Protein AF-A0A401T9V1-F1 (afdb_monomer_lite)

Organism: Chiloscyllium punctatum (NCBI:txid137246)

Structure (mmCIF, N/CA/C/O backbone):
data_AF-A0A401T9V1-F1
#
_entry.id   AF-A0A401T9V1-F1
#
loop_
_atom_site.group_PDB
_atom_site.id
_atom_site.type_symbol
_atom_site.label_atom_id
_atom_site.label_alt_id
_atom_site.label_comp_id
_atom_site.label_asym_id
_atom_site.label_entity_id
_atom_site.label_seq_id
_atom_site.pdbx_PDB_ins_code
_atom_site.Cartn_x
_atom_site.Cartn_y
_atom_site.Cartn_z
_atom_site.occupancy
_atom_site.B_iso_or_equiv
_atom_site.auth_seq_id
_atom_site.auth_comp_id
_atom_site.auth_asym_id
_atom_site.auth_atom_id
_atom_site.pdbx_PDB_model_num
ATOM 1 N N . VAL A 1 1 ? -9.346 0.953 -8.515 1.00 65.62 1 VAL A N 1
ATOM 2 C CA . VAL A 1 1 ? -9.157 0.046 -7.357 1.00 65.62 1 VAL A CA 1
ATOM 3 C C . VAL A 1 1 ? -9.714 0.689 -6.094 1.00 65.62 1 VAL A C 1
ATOM 5 O O . VAL A 1 1 ? -9.300 1.800 -5.743 1.00 65.62 1 VAL A O 1
ATOM 8 N N . HIS A 1 2 ? -10.680 0.020 -5.465 1.00 77.00 2 HIS A N 1
ATOM 9 C CA . HIS A 1 2 ? -11.251 0.394 -4.173 1.00 77.00 2 HIS A CA 1
ATOM 10 C C . HIS A 1 2 ? -10.615 -0.506 -3.108 1.00 77.00 2 HIS A C 1
ATOM 12 O O . HIS A 1 2 ? -10.842 -1.709 -3.132 1.00 77.00 2 HIS A O 1
ATOM 18 N N . VAL A 1 3 ? -9.788 0.071 -2.235 1.00 84.00 3 VAL A N 1
ATOM 19 C CA . VAL A 1 3 ? -9.066 -0.665 -1.185 1.00 84.00 3 VAL A CA 1
ATOM 20 C C . VAL A 1 3 ? -9.922 -0.652 0.073 1.00 84.00 3 VAL A C 1
ATOM 22 O O . VAL A 1 3 ? -10.424 0.408 0.448 1.00 84.00 3 VAL A O 1
ATOM 25 N N . LYS A 1 4 ? -10.103 -1.809 0.716 1.00 87.56 4 LYS A N 1
ATOM 26 C CA . LYS A 1 4 ? -10.875 -1.903 1.963 1.00 87.56 4 LYS A CA 1
ATOM 27 C C . LYS A 1 4 ? -10.185 -1.119 3.085 1.00 87.56 4 LYS A C 1
ATOM 29 O O . LYS A 1 4 ? -8.958 -1.141 3.199 1.00 87.56 4 LYS A O 1
ATOM 34 N N . ALA A 1 5 ? -10.971 -0.467 3.939 1.00 89.12 5 ALA A N 1
ATOM 35 C CA . ALA A 1 5 ? -10.442 0.172 5.142 1.00 89.12 5 ALA A CA 1
ATOM 36 C C . ALA A 1 5 ? -9.719 -0.860 6.031 1.00 89.12 5 ALA A C 1
ATOM 38 O O . ALA A 1 5 ? -10.156 -2.003 6.157 1.00 89.12 5 ALA A O 1
ATOM 39 N N . GLY A 1 6 ? -8.596 -0.455 6.616 1.00 89.50 6 GLY A N 1
ATOM 40 C CA . GLY A 1 6 ? -7.664 -1.299 7.359 1.00 89.50 6 GLY A CA 1
ATOM 41 C C . GLY A 1 6 ? -6.675 -2.098 6.509 1.00 89.50 6 GLY A C 1
ATOM 42 O O . GLY A 1 6 ? -5.959 -2.926 7.065 1.00 89.50 6 GLY A O 1
ATOM 43 N N . THR A 1 7 ? -6.622 -1.902 5.187 1.00 89.56 7 THR A N 1
ATOM 44 C CA . THR A 1 7 ? -5.788 -2.736 4.303 1.00 89.56 7 THR A CA 1
ATOM 45 C C . THR A 1 7 ? -4.917 -1.931 3.343 1.00 89.56 7 THR A C 1
ATOM 47 O O . THR A 1 7 ? -5.156 -0.751 3.070 1.00 89.56 7 THR 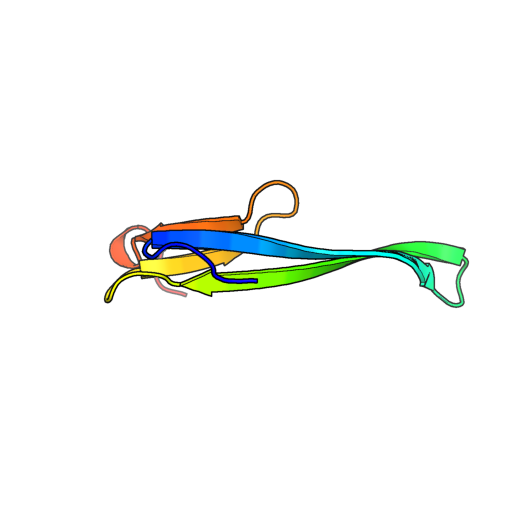A O 1
ATOM 50 N N . CYS A 1 8 ? -3.885 -2.603 2.834 1.00 91.00 8 CYS A N 1
ATOM 51 C CA . CYS A 1 8 ? -3.033 -2.129 1.759 1.00 91.00 8 CYS A CA 1
ATOM 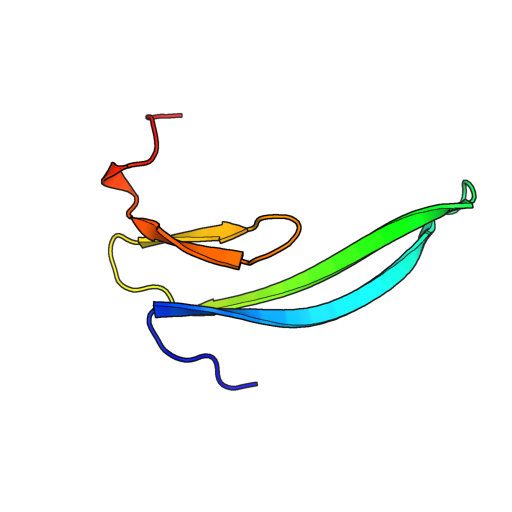52 C C . CYS A 1 8 ? -3.029 -3.158 0.635 1.00 91.00 8 CYS A C 1
ATOM 54 O O . CYS A 1 8 ? -2.869 -4.350 0.880 1.00 91.00 8 CYS A O 1
ATOM 56 N N . GLU A 1 9 ? -3.146 -2.689 -0.599 1.00 90.12 9 GLU A N 1
ATOM 57 C CA . GLU A 1 9 ? -3.157 -3.551 -1.775 1.00 90.12 9 GLU A CA 1
ATOM 58 C C . GLU A 1 9 ? -2.164 -3.036 -2.816 1.00 90.12 9 GLU A C 1
ATOM 60 O O . GLU A 1 9 ? -2.017 -1.827 -3.031 1.00 90.12 9 GLU A O 1
ATOM 65 N N . VAL A 1 10 ? -1.463 -3.964 -3.471 1.00 89.94 10 VAL A N 1
ATOM 66 C CA . VAL A 1 10 ? -0.600 -3.652 -4.614 1.00 89.94 10 VAL A CA 1
ATOM 67 C C . VAL A 1 10 ? -1.500 -3.429 -5.825 1.00 89.94 10 VAL A C 1
ATOM 69 O O . VAL A 1 10 ? -2.168 -4.352 -6.280 1.00 89.94 10 VAL A O 1
ATOM 72 N N . ILE A 1 11 ? -1.518 -2.204 -6.345 1.00 91.75 11 ILE A N 1
ATOM 73 C CA . ILE A 1 11 ? -2.381 -1.815 -7.471 1.00 91.75 11 ILE A CA 1
ATOM 74 C C . ILE A 1 11 ? -1.645 -1.793 -8.810 1.00 91.75 11 ILE A C 1
ATOM 76 O O . ILE A 1 11 ? -2.281 -1.829 -9.859 1.00 91.75 11 ILE A O 1
ATOM 80 N N . ALA A 1 12 ? -0.315 -1.739 -8.774 1.00 89.50 12 ALA A N 1
ATOM 81 C CA . ALA A 1 12 ? 0.540 -1.911 -9.937 1.00 89.50 12 ALA A CA 1
ATOM 82 C C . ALA A 1 12 ? 1.864 -2.537 -9.501 1.00 89.50 12 ALA A C 1
ATOM 84 O O . ALA A 1 12 ? 2.390 -2.221 -8.432 1.00 89.50 12 ALA A O 1
ATOM 85 N N . ALA A 1 13 ? 2.414 -3.413 -10.332 1.00 88.94 13 ALA A N 1
ATOM 86 C CA . ALA A 1 13 ? 3.739 -3.975 -10.134 1.00 88.94 13 ALA A CA 1
ATOM 87 C C . ALA A 1 13 ? 4.441 -4.038 -11.486 1.00 88.94 13 ALA A C 1
ATOM 89 O O . ALA A 1 13 ? 3.921 -4.628 -12.429 1.00 88.94 13 ALA A O 1
ATOM 90 N N . HIS A 1 14 ? 5.616 -3.430 -11.573 1.00 87.44 14 HIS A N 1
ATOM 91 C CA . HIS A 1 14 ? 6.456 -3.472 -12.756 1.00 87.44 14 HIS A CA 1
ATOM 92 C C . HIS A 1 14 ? 7.787 -4.122 -12.388 1.00 87.44 14 HIS A C 1
ATOM 94 O O . HIS A 1 14 ? 8.411 -3.804 -11.375 1.00 87.44 14 HIS A O 1
ATOM 100 N N . ARG A 1 15 ? 8.199 -5.072 -13.225 1.00 88.00 15 ARG A N 1
ATOM 101 C CA . ARG A 1 15 ? 9.518 -5.693 -13.181 1.00 88.00 15 ARG A CA 1
ATOM 102 C C . ARG A 1 15 ? 10.224 -5.253 -14.450 1.00 88.00 15 ARG A C 1
ATOM 104 O O . ARG A 1 15 ? 9.832 -5.658 -15.541 1.00 88.00 15 ARG A O 1
ATOM 111 N N . CYS A 1 16 ? 11.174 -4.346 -14.315 1.00 79.88 16 CYS A N 1
ATOM 112 C CA . CYS A 1 16 ? 11.949 -3.833 -15.436 1.00 79.88 16 CYS A CA 1
ATOM 113 C C . CYS A 1 16 ? 13.436 -3.960 -15.125 1.00 79.88 16 CYS A C 1
ATOM 115 O O . CYS A 1 16 ? 13.821 -4.491 -14.086 1.00 79.88 16 CYS A O 1
ATOM 117 N N . CYS A 1 17 ? 14.272 -3.473 -16.032 1.00 85.88 17 CYS A N 1
ATOM 118 C CA . CYS A 1 17 ? 15.694 -3.326 -15.779 1.00 85.88 17 CYS A CA 1
ATOM 119 C C . CYS A 1 17 ? 16.047 -1.839 -15.803 1.00 85.88 17 CYS A C 1
ATOM 121 O O . CYS A 1 17 ? 15.580 -1.115 -16.686 1.00 85.88 17 CYS A O 1
ATOM 123 N N . ASN A 1 18 ? 16.900 -1.390 -14.882 1.00 84.44 18 ASN A N 1
ATOM 124 C CA . ASN A 1 18 ? 17.507 -0.066 -15.000 1.00 84.44 18 ASN A CA 1
ATOM 125 C C . ASN A 1 18 ? 18.580 -0.050 -16.107 1.00 84.44 18 ASN A C 1
ATOM 127 O O . ASN A 1 18 ? 18.908 -1.081 -16.703 1.00 84.44 18 ASN A O 1
ATOM 131 N N . LYS A 1 19 ? 19.169 1.122 -16.380 1.00 85.31 19 LYS A N 1
ATOM 132 C CA . LYS A 1 19 ? 20.205 1.294 -17.422 1.00 85.31 19 LYS A CA 1
ATOM 133 C C . LYS A 1 19 ? 21.429 0.383 -17.236 1.00 85.31 19 LYS A C 1
ATOM 135 O O . LYS A 1 19 ? 22.116 0.087 -18.208 1.00 85.31 19 LYS A O 1
ATOM 140 N N . ASN A 1 20 ? 21.666 -0.108 -16.021 1.00 92.06 20 ASN A N 1
ATOM 141 C CA . ASN A 1 20 ? 22.757 -1.014 -15.674 1.00 92.06 20 ASN A CA 1
ATOM 1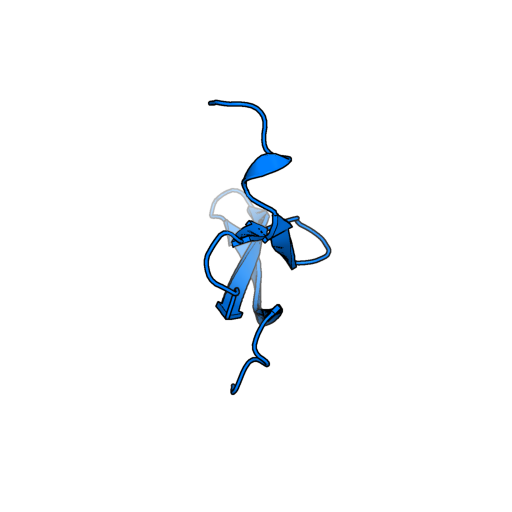42 C C . ASN A 1 20 ? 22.355 -2.500 -15.775 1.00 92.06 20 ASN A C 1
ATOM 144 O O . ASN A 1 20 ? 23.100 -3.355 -15.304 1.00 92.06 20 ASN A O 1
ATOM 148 N N . LYS A 1 21 ? 21.199 -2.823 -16.381 1.00 85.06 21 LYS A N 1
ATOM 149 C CA . LYS A 1 21 ? 20.620 -4.181 -16.457 1.00 85.06 21 LYS A CA 1
ATOM 150 C C . LYS A 1 21 ? 20.307 -4.797 -15.087 1.00 85.06 21 LYS A C 1
ATOM 152 O O . LYS A 1 21 ? 20.163 -6.011 -14.979 1.00 85.06 21 LYS A O 1
ATOM 157 N N . ILE A 1 22 ? 20.187 -3.973 -14.047 1.00 88.25 22 ILE A N 1
ATOM 158 C CA . ILE A 1 22 ? 19.759 -4.431 -12.726 1.00 88.25 22 ILE A CA 1
ATOM 159 C C . ILE A 1 22 ? 18.247 -4.555 -12.768 1.00 88.25 22 ILE A C 1
ATOM 161 O O . ILE A 1 22 ? 17.558 -3.610 -13.151 1.00 88.25 22 ILE A O 1
ATOM 165 N N . GLU A 1 23 ? 17.747 -5.719 -12.382 1.00 85.88 23 GLU A N 1
ATOM 166 C CA . GLU A 1 23 ? 16.318 -5.952 -12.286 1.00 85.88 23 GLU A CA 1
ATOM 167 C C . GLU A 1 23 ? 15.716 -5.094 -11.166 1.00 85.88 23 GLU A C 1
ATOM 169 O O . GLU A 1 23 ? 15.986 -5.296 -9.980 1.00 85.88 23 GLU A O 1
ATOM 174 N N . GLU A 1 24 ? 14.889 -4.129 -11.553 1.00 86.81 24 GLU A N 1
ATOM 175 C CA . GLU A 1 24 ? 14.139 -3.283 -10.642 1.00 86.81 24 GLU A CA 1
ATOM 176 C C . GLU A 1 24 ? 12.708 -3.787 -10.512 1.00 86.81 24 GLU A C 1
ATOM 178 O O . GLU A 1 24 ? 12.017 -4.090 -11.489 1.00 86.81 24 GLU A O 1
ATOM 183 N N . ARG A 1 25 ? 12.252 -3.852 -9.263 1.00 86.31 25 ARG A N 1
ATOM 184 C CA . ARG A 1 25 ? 10.879 -4.202 -8.926 1.00 86.31 25 ARG A CA 1
ATOM 185 C C . ARG A 1 25 ? 10.217 -2.985 -8.311 1.00 86.31 25 ARG A C 1
ATOM 187 O O . ARG A 1 25 ? 10.429 -2.697 -7.136 1.00 86.31 25 ARG A O 1
ATOM 194 N N . SER A 1 26 ? 9.415 -2.290 -9.102 1.00 86.44 26 SER A N 1
ATOM 195 C CA . SER A 1 26 ? 8.585 -1.194 -8.621 1.00 86.44 26 SER A CA 1
ATOM 196 C C . SER A 1 26 ? 7.183 -1.711 -8.318 1.00 86.44 26 SER A C 1
ATOM 198 O O . SER A 1 26 ? 6.600 -2.502 -9.063 1.00 86.44 26 SER A O 1
ATOM 200 N N . GLN A 1 27 ? 6.644 -1.298 -7.177 1.00 88.44 27 GLN A N 1
ATOM 201 C CA . GLN A 1 27 ? 5.286 -1.626 -6.762 1.00 88.44 27 GLN A CA 1
ATOM 202 C C . GLN A 1 27 ? 4.590 -0.340 -6.339 1.00 88.44 27 GLN A C 1
ATOM 204 O O . GLN A 1 27 ? 5.108 0.411 -5.515 1.00 88.44 27 GLN A O 1
ATOM 209 N N . THR A 1 28 ? 3.409 -0.092 -6.893 1.00 89.00 28 THR A N 1
ATOM 210 C CA . THR A 1 28 ? 2.515 0.963 -6.424 1.00 89.00 28 THR A CA 1
ATOM 211 C C . THR A 1 28 ? 1.521 0.332 -5.470 1.00 89.00 28 THR A C 1
ATOM 213 O O . THR A 1 28 ? 0.754 -0.557 -5.846 1.00 89.00 28 THR A O 1
ATOM 216 N N . VAL A 1 29 ? 1.541 0.794 -4.227 1.00 90.62 29 VAL A N 1
ATOM 217 C CA . VAL A 1 29 ? 0.662 0.313 -3.163 1.00 90.62 29 VAL A CA 1
ATOM 218 C C . VAL A 1 29 ? -0.349 1.400 -2.845 1.00 90.62 29 VAL A C 1
ATOM 220 O O . VAL A 1 29 ? 0.008 2.573 -2.740 1.00 90.62 29 VAL A O 1
ATOM 223 N N . LYS A 1 30 ? -1.611 1.013 -2.675 1.00 91.19 30 LYS A N 1
ATOM 224 C CA . LYS A 1 30 ? -2.652 1.895 -2.154 1.00 91.19 30 LYS A CA 1
ATOM 225 C C . LYS A 1 30 ? -3.108 1.360 -0.805 1.00 91.19 30 LYS A C 1
ATOM 227 O O . LYS A 1 30 ? -3.477 0.196 -0.696 1.00 91.19 30 LYS A O 1
ATOM 232 N N . CYS A 1 31 ? -3.074 2.219 0.205 1.00 92.00 31 CYS A N 1
ATOM 233 C CA . CYS A 1 31 ? -3.449 1.884 1.572 1.00 92.00 31 CYS A CA 1
ATOM 234 C C . CYS A 1 31 ? -4.634 2.725 2.025 1.00 92.00 31 CYS A C 1
ATOM 236 O O . CYS A 1 31 ? -4.734 3.906 1.691 1.00 92.00 31 CYS A O 1
ATOM 238 N N . SER A 1 32 ? -5.504 2.120 2.821 1.00 93.00 32 SER A N 1
ATOM 239 C CA . SER A 1 32 ? -6.562 2.810 3.545 1.00 93.00 32 SER A CA 1
ATOM 240 C C . SER A 1 32 ? -6.488 2.366 4.999 1.00 93.00 32 SER A C 1
ATOM 242 O O . SER A 1 32 ? -7.157 1.421 5.388 1.00 93.00 32 SER A O 1
ATOM 244 N N . CYS A 1 33 ? -5.611 2.983 5.790 1.00 92.38 33 CYS A N 1
ATOM 245 C CA . CYS A 1 33 ? -5.407 2.611 7.191 1.00 92.38 33 CYS A CA 1
ATOM 246 C C . CYS A 1 33 ? -6.347 3.374 8.128 1.00 92.38 33 CYS A C 1
ATOM 248 O O . CYS A 1 33 ? -6.791 4.478 7.809 1.00 92.38 33 CYS A O 1
ATOM 250 N N . PHE A 1 34 ? -6.647 2.784 9.286 1.00 92.12 34 PHE A N 1
ATOM 251 C CA . PHE A 1 34 ? -7.432 3.461 10.316 1.00 92.12 34 PHE A CA 1
ATOM 252 C C . PHE A 1 34 ? -6.599 4.536 11.041 1.00 92.12 34 PHE A C 1
ATOM 254 O O . PHE A 1 34 ? -5.368 4.457 11.051 1.00 92.12 34 PHE A O 1
ATOM 261 N N . PRO A 1 35 ? -7.235 5.538 11.676 1.00 90.56 35 PRO A N 1
ATOM 262 C CA . PRO A 1 35 ? -6.530 6.513 12.505 1.00 90.56 35 PRO A CA 1
ATOM 263 C C . PRO A 1 35 ? -5.660 5.833 13.573 1.00 90.56 35 PRO A C 1
ATOM 265 O O . PRO A 1 35 ? -6.126 4.943 14.280 1.00 90.56 35 PRO A O 1
ATOM 268 N N . GLY A 1 36 ? -4.396 6.248 13.686 1.00 88.25 36 GLY A N 1
ATOM 269 C CA . GLY A 1 36 ? -3.411 5.632 14.589 1.00 88.25 36 GLY A CA 1
ATOM 270 C C . GLY A 1 36 ? -2.639 4.449 13.989 1.00 88.25 36 GLY A C 1
ATOM 271 O O . GLY A 1 36 ? -1.656 4.004 14.582 1.00 88.25 36 GLY A O 1
ATOM 272 N N . GLN A 1 37 ? -3.026 3.976 12.801 1.00 90.81 37 GLN A N 1
ATOM 273 C CA . GLN A 1 37 ? -2.247 3.014 12.024 1.00 90.81 37 GLN A CA 1
ATOM 274 C C . GLN A 1 37 ? -1.380 3.710 10.974 1.00 90.81 37 GLN A C 1
ATOM 276 O O . GLN A 1 37 ? -1.722 4.771 10.451 1.00 90.81 37 GLN A O 1
ATOM 281 N N . VAL A 1 38 ? -0.274 3.063 10.623 1.00 89.75 38 VAL A N 1
ATOM 282 C CA . VAL A 1 38 ? 0.664 3.500 9.589 1.00 89.75 38 VAL A CA 1
ATOM 283 C C . VAL A 1 38 ? 0.741 2.429 8.506 1.00 89.75 38 VAL A C 1
ATOM 285 O O . VAL A 1 38 ? 0.664 1.231 8.783 1.00 89.75 38 VAL A O 1
ATOM 288 N N . ALA A 1 39 ? 0.879 2.853 7.251 1.00 89.12 39 ALA A N 1
ATOM 289 C CA . ALA A 1 39 ? 1.099 1.939 6.141 1.00 89.12 39 ALA A CA 1
ATOM 290 C C . ALA A 1 39 ? 2.507 1.328 6.231 1.00 89.12 39 ALA A C 1
ATOM 292 O O . ALA A 1 39 ? 3.503 1.996 5.966 1.00 89.12 39 ALA A O 1
ATOM 293 N N . GLY A 1 40 ? 2.584 0.048 6.583 1.00 87.12 40 GLY A N 1
ATOM 294 C CA . GLY A 1 40 ? 3.796 -0.752 6.498 1.00 87.12 40 GLY A CA 1
ATOM 295 C C . GLY A 1 40 ? 3.945 -1.322 5.092 1.00 87.12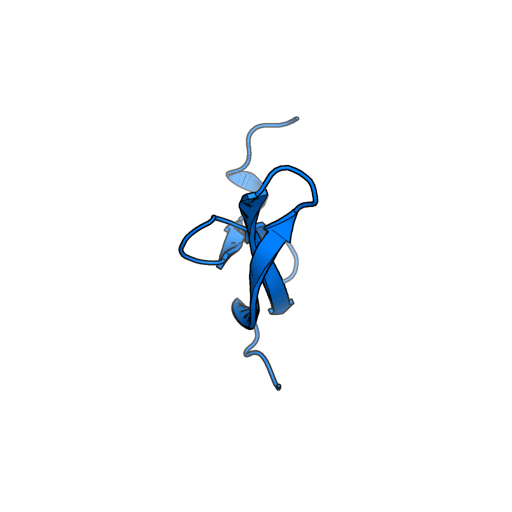 40 GLY A C 1
ATOM 296 O O . GLY A 1 40 ? 3.120 -2.116 4.640 1.00 87.12 40 GLY A O 1
ATOM 297 N N . THR A 1 41 ? 4.998 -0.932 4.383 1.00 81.94 41 THR A N 1
ATOM 298 C CA . THR A 1 41 ? 5.296 -1.442 3.043 1.00 81.94 41 THR A CA 1
ATOM 299 C C . THR A 1 41 ? 6.465 -2.420 3.120 1.00 81.94 41 THR A C 1
ATOM 301 O O . THR A 1 41 ? 7.626 -2.033 3.197 1.00 81.94 41 THR A O 1
ATOM 304 N N . THR A 1 42 ? 6.176 -3.723 3.113 1.00 80.44 42 THR A N 1
ATOM 305 C CA . THR A 1 42 ? 7.224 -4.742 2.932 1.00 80.44 42 THR A CA 1
ATOM 306 C C . THR A 1 42 ? 7.301 -5.174 1.471 1.00 80.44 42 THR A C 1
ATOM 308 O O . THR A 1 42 ? 6.344 -5.029 0.710 1.00 80.44 42 THR A O 1
ATOM 311 N N . ARG A 1 43 ? 8.438 -5.758 1.072 1.00 69.62 43 ARG A N 1
ATOM 312 C CA . ARG A 1 43 ? 8.681 -6.242 -0.302 1.00 69.62 43 ARG A CA 1
ATOM 313 C C . ARG A 1 43 ? 7.711 -7.353 -0.750 1.00 69.62 43 ARG A C 1
ATOM 315 O O . ARG A 1 43 ? 7.623 -7.636 -1.946 1.00 69.62 43 ARG A O 1
ATOM 322 N N . ALA A 1 44 ? 7.042 -8.019 0.194 1.00 72.44 44 ALA A N 1
ATOM 323 C CA . ALA A 1 44 ? 6.172 -9.168 -0.061 1.00 72.44 44 ALA A CA 1
ATOM 324 C C . ALA A 1 44 ? 4.691 -8.882 0.236 1.00 72.44 44 ALA A C 1
ATOM 326 O O . ALA A 1 44 ? 3.841 -9.282 -0.555 1.00 72.44 44 ALA A O 1
ATOM 327 N N . ALA A 1 45 ? 4.385 -8.179 1.331 1.00 81.06 45 ALA A N 1
ATOM 328 C CA . ALA A 1 45 ? 3.015 -7.918 1.767 1.00 81.06 45 ALA A CA 1
ATOM 329 C C . ALA A 1 45 ? 2.907 -6.536 2.439 1.00 81.06 45 ALA A C 1
ATOM 331 O O . ALA A 1 45 ? 3.455 -6.341 3.529 1.00 81.06 45 ALA A O 1
ATOM 332 N N . PRO A 1 46 ? 2.244 -5.554 1.811 1.00 88.12 46 PRO A N 1
ATOM 333 C CA . PRO A 1 46 ? 1.941 -4.298 2.475 1.00 88.12 46 PRO A CA 1
ATOM 334 C C . PRO A 1 46 ? 0.754 -4.466 3.438 1.00 88.12 46 PRO A C 1
ATOM 336 O O . PRO A 1 46 ? -0.184 -5.210 3.155 1.00 88.12 46 PRO A O 1
ATOM 339 N N . SER A 1 47 ? 0.766 -3.757 4.564 1.00 90.44 47 SER A N 1
ATOM 340 C CA . SER A 1 47 ? -0.273 -3.857 5.598 1.00 90.44 47 SER A CA 1
ATOM 341 C C . SER A 1 47 ? -0.348 -2.602 6.461 1.00 90.44 47 SER A C 1
ATOM 343 O O . SER A 1 47 ? 0.658 -1.933 6.671 1.00 90.44 47 SER A O 1
ATOM 345 N N . CYS A 1 48 ? -1.514 -2.316 7.034 1.00 91.31 48 CYS A N 1
ATOM 346 C CA . CYS A 1 48 ? -1.639 -1.293 8.068 1.00 91.31 48 CYS A CA 1
ATOM 347 C C . CYS A 1 48 ? -1.176 -1.861 9.413 1.00 91.31 48 CYS A C 1
ATOM 349 O O . CYS A 1 48 ? -1.682 -2.892 9.855 1.00 91.31 48 CYS A O 1
ATOM 351 N N . VAL A 1 49 ? -0.212 -1.203 10.051 1.00 89.81 49 VAL A N 1
ATOM 352 C CA . VAL A 1 49 ? 0.339 -1.607 11.352 1.00 89.81 49 VAL A CA 1
ATOM 353 C C . VAL A 1 49 ? 0.076 -0.531 12.396 1.00 89.81 49 VAL A C 1
ATOM 355 O O . VAL A 1 49 ? -0.045 0.647 12.065 1.00 89.81 49 VAL A O 1
ATOM 358 N N . ASP A 1 50 ? -0.047 -0.931 13.658 1.00 88.75 50 ASP A N 1
ATOM 359 C CA . ASP A 1 50 ? -0.265 0.010 14.755 1.00 88.75 50 ASP A CA 1
ATOM 360 C C . ASP A 1 50 ? 0.995 0.852 15.003 1.00 88.75 50 ASP A C 1
ATOM 362 O O . ASP A 1 50 ? 2.080 0.308 15.225 1.00 88.75 50 ASP A O 1
ATOM 366 N N . GLY A 1 51 ? 0.853 2.180 14.963 1.00 79.44 51 GLY A N 1
ATOM 367 C CA . GLY A 1 51 ? 1.978 3.103 15.113 1.00 79.44 51 GLY A CA 1
ATOM 368 C C . GLY A 1 51 ? 2.616 3.091 16.505 1.00 79.44 51 GLY A C 1
ATOM 369 O O . GLY A 1 51 ? 3.743 3.550 16.648 1.00 79.44 51 GLY A O 1
ATOM 370 N N . ARG A 1 52 ? 1.945 2.541 17.528 1.00 71.81 52 ARG A N 1
ATOM 371 C CA . ARG A 1 52 ? 2.476 2.438 18.899 1.00 71.81 52 ARG A CA 1
ATOM 372 C C . ARG A 1 52 ? 3.444 1.268 19.065 1.00 71.81 52 ARG A C 1
ATOM 374 O O . ARG A 1 52 ? 4.204 1.251 20.025 1.00 71.81 52 ARG A O 1
ATOM 381 N N . ASN A 1 53 ? 3.417 0.305 18.141 1.00 69.44 53 ASN A N 1
ATOM 382 C CA . ASN A 1 53 ? 4.385 -0.792 18.077 1.00 69.44 53 ASN A CA 1
ATOM 383 C C . ASN A 1 53 ? 5.636 -0.430 17.261 1.00 69.44 53 ASN A C 1
ATOM 385 O O . ASN A 1 53 ? 6.553 -1.246 17.164 1.00 69.44 53 ASN A O 1
ATOM 389 N N . LEU A 1 54 ? 5.681 0.763 16.657 1.00 63.84 54 LEU A N 1
ATOM 390 C CA . LEU A 1 54 ? 6.879 1.243 15.984 1.00 63.84 54 LEU A CA 1
ATOM 391 C C . LEU A 1 54 ? 7.813 1.870 17.036 1.00 63.84 54 LEU A C 1
ATOM 393 O O . LEU A 1 54 ? 7.357 2.729 17.796 1.00 63.84 54 LEU A O 1
ATOM 397 N N . PRO A 1 55 ? 9.096 1.469 17.117 1.00 62.94 55 PRO A N 1
ATOM 398 C CA . PRO A 1 55 ? 10.049 2.186 17.953 1.00 62.94 55 PRO A CA 1
ATOM 399 C C . PRO A 1 55 ? 10.113 3.656 17.505 1.00 62.94 55 PRO A C 1
ATOM 401 O O . PRO A 1 55 ? 9.972 3.923 16.307 1.00 62.94 55 PRO A O 1
ATOM 404 N N . PRO A 1 56 ? 10.303 4.610 18.434 1.00 62.41 56 PRO A N 1
ATOM 405 C CA . PRO A 1 56 ? 10.514 5.998 18.051 1.00 62.41 56 PRO A CA 1
ATOM 406 C C . PRO A 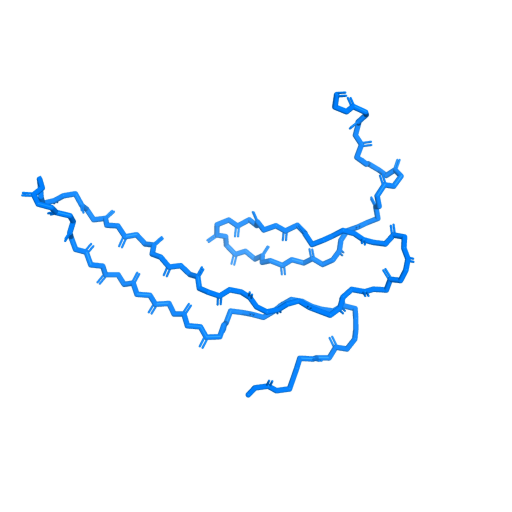1 56 ? 11.748 6.074 17.143 1.00 62.41 56 PRO A C 1
ATOM 408 O O . PRO A 1 56 ? 12.791 5.501 17.461 1.00 62.41 56 PRO A O 1
ATOM 411 N N . SER A 1 57 ? 11.577 6.725 15.992 1.00 60.94 57 SER A N 1
ATOM 412 C CA . SER A 1 57 ? 12.637 7.061 15.037 1.00 60.94 57 SER A CA 1
ATOM 413 C C . SER A 1 57 ? 13.617 8.069 15.613 1.00 60.94 57 SER A C 1
ATOM 415 O O . SER A 1 57 ? 13.108 9.060 16.190 1.00 60.94 57 SER A O 1
#

Radius of gyration: 14.06 Å; chains: 1; bounding box: 34×16×36 Å

pLDDT: mean 84.46, std 8.61, range [60.94, 93.0]

Secondary structure (DSSP, 8-state):
--PPTTEEEEEEEEEEE-TT--EEEEEEEEEEPPTTEEEE--SS--EEEEGGGSPP-

Foldseek 3Di:
DDADEQFKDFPDWDFDADPVRHTDIDTDMDHHYDPQWDWDDDPPGIGTDHPVPDDDD

InterPro domains:
 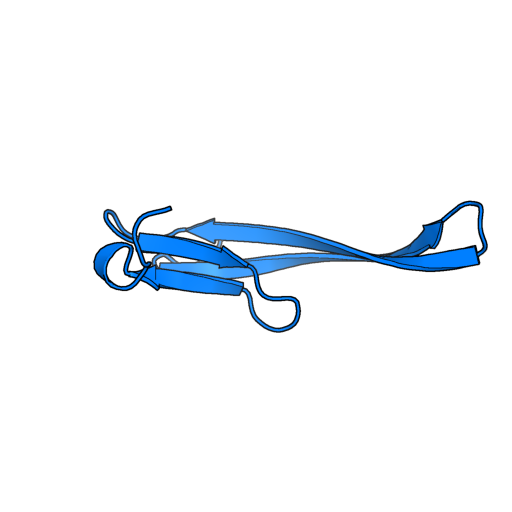 IPR020350 Chemokine-like protein TAFA [PF12020] (5-52)
  IPR051743 TAFA chemokine-like [PTHR31770] (1-51)

Sequence (57 aa):
VHVKAGTCEVIAAHRCCNKNKIEERSQTVKCSCFPGQVAGTTRAAPSCVDGRNLPPS